Protein AF-X1DKK7-F1 (afdb_monomer_lite)

Radius of gyration: 13.55 Å; chains: 1; bounding box: 44×28×27 Å

Organism: NCBI:txid412755

Sequence (70 aa):
KETYYTAVRGIRRGGKNIQIPMHRQILGLKPGDGKIVDHINRNPLDNRRVNLRIVSQASIALSISSKRPK

pLDDT: mean 71.26, std 16.62, range [33.81, 88.44]

Foldseek 3Di:
DDDDDADWDWDDDPNDTDTHGLLCVQVVHDVPPQWDKAFQVLDRHPSDPVRIDIDHPVPCPPRPPPDDDD

InterPro domains:
  IPR003615 HNH nuclease [PF13392] (31-58)
  IPR044925 His-Me finger superfamily [SSF54060] (9-58)

Structure (mmCIF, N/CA/C/O backbone):
data_AF-X1DKK7-F1
#
_entry.id   AF-X1DKK7-F1
#
loop_
_atom_site.group_PDB
_atom_site.id
_atom_site.type_symbol
_atom_site.label_atom_id
_atom_site.label_alt_id
_atom_site.label_comp_id
_atom_site.label_asym_id
_atom_site.label_entity_id
_atom_site.label_seq_id
_atom_site.pdbx_PDB_ins_code
_atom_site.Cartn_x
_atom_site.Cartn_y
_atom_site.Cartn_z
_atom_site.occupancy
_atom_site.B_iso_or_equiv
_atom_site.auth_seq_id
_atom_site.auth_comp_id
_atom_site.auth_asym_id
_atom_site.auth_atom_id
_atom_site.pdbx_PDB_model_num
ATOM 1 N N . LYS A 1 1 ? 12.841 8.710 13.817 1.00 33.81 1 LYS A N 1
ATOM 2 C CA . LYS A 1 1 ? 11.448 8.442 13.379 1.00 33.81 1 LYS A CA 1
ATOM 3 C C . LYS A 1 1 ? 11.391 8.791 11.896 1.00 33.81 1 LYS A C 1
ATOM 5 O O . LYS A 1 1 ? 11.251 9.962 11.583 1.00 33.81 1 LYS A O 1
ATOM 10 N N . GLU A 1 2 ? 11.667 7.836 11.010 1.00 38.59 2 GLU A N 1
ATOM 11 C CA . GLU A 1 2 ? 11.775 8.094 9.566 1.00 38.59 2 GLU A CA 1
ATOM 12 C C . GLU A 1 2 ? 10.395 8.021 8.910 1.00 38.59 2 GLU A C 1
ATOM 14 O O . GLU A 1 2 ? 9.661 7.045 9.073 1.00 38.59 2 GLU A O 1
ATOM 19 N N . THR A 1 3 ? 10.029 9.090 8.211 1.00 38.94 3 THR A N 1
ATOM 20 C CA . THR A 1 3 ? 8.723 9.262 7.574 1.00 38.94 3 THR A CA 1
ATOM 21 C C . THR A 1 3 ? 8.841 8.845 6.110 1.00 38.94 3 THR A C 1
ATOM 23 O O . THR A 1 3 ? 9.486 9.527 5.320 1.00 38.94 3 THR A O 1
ATOM 26 N N . TYR A 1 4 ? 8.245 7.714 5.735 1.00 49.25 4 TYR A N 1
ATOM 27 C CA . TYR A 1 4 ? 8.179 7.267 4.341 1.00 49.25 4 TYR A CA 1
ATOM 28 C C . TYR A 1 4 ? 7.165 8.130 3.579 1.00 49.25 4 TYR A C 1
ATOM 30 O O . TYR A 1 4 ? 5.977 8.124 3.902 1.00 49.25 4 TYR A O 1
ATOM 38 N N . TYR A 1 5 ? 7.614 8.867 2.563 1.00 55.50 5 TYR A N 1
ATOM 39 C CA . TYR A 1 5 ? 6.730 9.668 1.716 1.00 55.50 5 TYR A CA 1
ATOM 40 C C . TYR A 1 5 ? 6.111 8.779 0.629 1.00 55.50 5 TYR A C 1
ATOM 42 O O . TYR A 1 5 ? 6.802 8.288 -0.260 1.00 55.50 5 TYR A O 1
ATOM 50 N N . THR A 1 6 ? 4.799 8.559 0.701 1.00 67.12 6 THR A N 1
ATOM 51 C CA . THR A 1 6 ? 4.001 7.920 -0.355 1.00 67.12 6 THR A CA 1
ATOM 52 C C . THR A 1 6 ? 2.927 8.895 -0.821 1.00 67.12 6 THR A C 1
ATOM 54 O O . THR A 1 6 ? 2.480 9.746 -0.050 1.00 67.12 6 THR A O 1
ATOM 57 N N . ALA A 1 7 ? 2.501 8.788 -2.077 1.00 75.19 7 ALA A N 1
ATOM 58 C CA . ALA A 1 7 ? 1.388 9.591 -2.562 1.00 75.19 7 ALA A CA 1
ATOM 59 C C . ALA A 1 7 ? 0.096 9.178 -1.838 1.00 75.19 7 ALA A C 1
ATOM 61 O O . ALA A 1 7 ? -0.270 7.999 -1.802 1.00 75.19 7 ALA A O 1
ATOM 62 N N . VAL A 1 8 ? -0.606 10.156 -1.273 1.00 79.38 8 VAL A N 1
ATOM 63 C CA . VAL A 1 8 ? -1.840 9.960 -0.507 1.00 79.38 8 VAL A CA 1
ATOM 64 C C . VAL A 1 8 ? -2.957 10.834 -1.063 1.00 79.38 8 VAL A C 1
ATOM 66 O O . VAL A 1 8 ? -2.726 11.954 -1.511 1.00 79.38 8 VAL A O 1
ATOM 69 N N . ARG A 1 9 ? -4.189 10.331 -1.006 1.00 81.88 9 ARG A N 1
ATOM 70 C CA . ARG A 1 9 ? -5.406 11.097 -1.269 1.00 81.88 9 ARG A CA 1
ATOM 71 C C . ARG A 1 9 ? -6.110 11.396 0.046 1.00 81.88 9 ARG A C 1
ATOM 73 O O . ARG A 1 9 ? -6.442 10.478 0.793 1.00 81.88 9 ARG A O 1
ATOM 80 N N . GLY A 1 10 ? -6.382 12.672 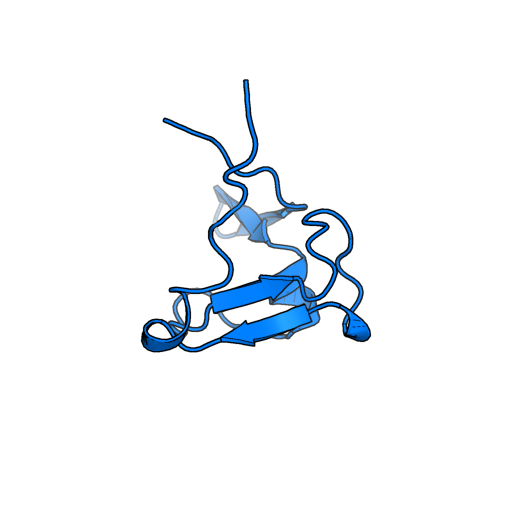0.304 1.00 83.44 10 GLY A N 1
ATOM 81 C CA . GLY A 1 10 ? -7.265 13.091 1.388 1.00 83.44 10 GLY A CA 1
ATOM 82 C C . GLY A 1 10 ? -8.731 12.909 0.993 1.00 83.44 10 GLY A C 1
ATOM 83 O O . GLY A 1 10 ? -9.147 13.401 -0.055 1.00 83.44 10 GLY A O 1
ATOM 84 N N . ILE A 1 11 ? -9.521 12.222 1.816 1.00 85.00 11 ILE A N 1
ATOM 85 C CA . ILE A 1 11 ? -10.983 12.178 1.678 1.00 85.00 11 ILE A CA 1
ATOM 86 C C . ILE A 1 11 ? -11.656 12.600 2.989 1.00 85.00 11 ILE A C 1
ATOM 88 O O . ILE A 1 11 ? -11.149 12.321 4.076 1.00 85.00 11 ILE A O 1
ATOM 92 N N . ARG A 1 12 ? -12.812 13.269 2.898 1.00 84.19 12 ARG A N 1
ATOM 93 C CA . ARG A 1 12 ? -13.655 13.593 4.060 1.00 84.19 12 ARG A CA 1
ATOM 94 C C . ARG A 1 12 ? -14.605 12.436 4.340 1.00 84.19 12 ARG A C 1
ATOM 96 O O . ARG A 1 12 ? -15.409 12.083 3.482 1.00 84.19 12 ARG A O 1
ATOM 103 N N . ARG A 1 13 ? -14.550 11.869 5.546 1.00 82.25 13 ARG A N 1
ATOM 104 C CA . ARG A 1 13 ? -15.478 10.824 6.002 1.00 82.25 13 ARG A CA 1
ATOM 105 C C . ARG A 1 13 ? -15.913 11.105 7.439 1.00 82.25 13 ARG A C 1
ATOM 107 O O . ARG A 1 13 ? -15.070 11.205 8.324 1.00 82.25 13 ARG A O 1
ATOM 114 N N . GLY A 1 14 ? -17.221 11.254 7.667 1.00 81.81 14 GLY A N 1
ATOM 115 C CA . GLY A 1 14 ? -17.786 11.480 9.008 1.00 81.81 14 GLY A CA 1
ATOM 116 C C . GLY A 1 14 ? -17.218 12.711 9.726 1.00 81.81 14 GLY A C 1
ATOM 117 O O . GLY A 1 14 ? -16.906 12.641 10.908 1.00 81.81 14 GLY A O 1
ATOM 118 N N . GLY A 1 15 ? -16.979 13.805 8.995 1.00 88.44 15 GLY A N 1
ATOM 119 C CA . GLY A 1 15 ? -16.391 15.034 9.544 1.00 88.44 15 GLY A CA 1
ATOM 120 C C . GLY A 1 15 ? -14.869 15.011 9.738 1.00 88.44 15 GLY A C 1
ATOM 121 O O . GLY A 1 15 ? -14.299 16.044 10.074 1.00 88.44 15 GLY A O 1
ATOM 122 N N . LYS A 1 16 ? -14.189 13.884 9.480 1.00 83.31 16 LYS A N 1
ATOM 123 C CA . LYS A 1 16 ? -12.727 13.756 9.596 1.00 83.31 16 LYS A CA 1
ATOM 124 C C . LYS A 1 16 ? -12.058 13.680 8.221 1.00 83.31 16 LYS A C 1
ATOM 126 O O . LYS A 1 16 ? -12.574 13.036 7.306 1.00 83.31 16 LYS A O 1
ATOM 131 N N . ASN A 1 17 ? -10.890 14.311 8.092 1.00 84.44 17 ASN A N 1
ATOM 132 C CA . ASN A 1 17 ? -10.008 14.142 6.937 1.00 84.44 17 ASN A CA 1
ATOM 133 C C . ASN A 1 17 ? -9.177 12.875 7.142 1.00 84.44 17 ASN A C 1
ATOM 135 O O . ASN A 1 17 ? -8.376 12.804 8.073 1.00 84.44 17 ASN A O 1
ATOM 139 N N . ILE A 1 18 ? -9.362 11.881 6.280 1.00 84.12 18 ILE A N 1
ATOM 140 C CA . ILE A 1 18 ? -8.564 10.654 6.281 1.00 84.12 18 ILE A CA 1
ATOM 141 C C . ILE A 1 18 ? -7.659 10.629 5.054 1.00 84.12 18 ILE A C 1
ATOM 143 O O . ILE A 1 18 ? -8.048 11.070 3.973 1.00 84.12 18 ILE A O 1
ATOM 147 N N . GLN A 1 19 ? -6.445 10.119 5.229 1.00 83.25 19 GLN A N 1
ATOM 148 C CA . GLN A 1 19 ? -5.467 9.974 4.155 1.00 83.25 19 GLN A CA 1
ATOM 149 C C . GLN A 1 19 ? -5.439 8.517 3.698 1.00 83.25 19 GLN A C 1
ATOM 151 O O . GLN A 1 19 ? -5.272 7.610 4.512 1.00 83.25 19 GLN A O 1
ATOM 156 N N . ILE A 1 20 ? -5.619 8.290 2.398 1.00 80.38 20 ILE A N 1
ATOM 157 C CA . ILE A 1 20 ? -5.586 6.963 1.782 1.00 80.38 20 ILE A CA 1
ATOM 158 C C . ILE A 1 20 ? -4.352 6.873 0.880 1.00 80.38 20 ILE A C 1
ATOM 160 O O . ILE A 1 20 ? -4.221 7.694 -0.028 1.00 80.38 20 ILE A O 1
ATOM 164 N N . PRO A 1 21 ? -3.460 5.884 1.072 1.00 82.19 21 PRO A N 1
ATOM 165 C CA . PRO A 1 21 ? -2.334 5.671 0.170 1.00 82.19 21 PRO A CA 1
ATOM 166 C C . PRO A 1 21 ? -2.803 5.306 -1.241 1.00 82.19 21 PRO A C 1
ATOM 168 O O . PRO A 1 21 ? -3.605 4.385 -1.427 1.00 82.19 21 PRO A O 1
ATOM 171 N N . MET A 1 22 ? -2.274 6.001 -2.246 1.00 84.44 22 MET A N 1
ATOM 172 C CA . MET A 1 22 ? -2.696 5.860 -3.643 1.00 84.44 22 MET A CA 1
ATOM 173 C C . MET A 1 22 ? -2.434 4.456 -4.193 1.00 84.44 22 MET A C 1
ATOM 175 O O . MET A 1 22 ? -3.309 3.878 -4.835 1.00 84.44 22 MET A O 1
ATOM 179 N N . HIS A 1 23 ? -1.286 3.855 -3.869 1.00 81.81 23 HIS A N 1
ATOM 180 C CA . HIS A 1 23 ? -0.950 2.488 -4.274 1.00 81.81 23 HIS A CA 1
ATOM 181 C C . HIS A 1 23 ? -1.978 1.446 -3.787 1.00 81.81 23 HIS A C 1
ATOM 183 O O . HIS A 1 23 ? -2.270 0.483 -4.495 1.00 81.81 23 HIS A O 1
ATOM 189 N N . ARG A 1 24 ? -2.592 1.648 -2.608 1.00 84.75 24 ARG A N 1
ATOM 190 C CA . ARG A 1 24 ? -3.653 0.760 -2.095 1.00 84.75 24 ARG A CA 1
ATOM 191 C C . ARG A 1 24 ? -4.946 0.941 -2.870 1.00 84.75 24 ARG A C 1
ATOM 193 O O . ARG A 1 24 ? -5.597 -0.046 -3.197 1.00 84.75 24 ARG A O 1
ATOM 200 N N . GLN A 1 25 ? -5.290 2.188 -3.184 1.00 85.12 25 GLN A N 1
ATOM 201 C CA . GLN A 1 25 ? -6.479 2.508 -3.969 1.00 85.12 25 GLN A CA 1
ATOM 202 C C . GLN A 1 25 ? -6.395 1.897 -5.375 1.00 85.12 25 GLN A C 1
ATOM 204 O O . GLN A 1 25 ? -7.359 1.308 -5.852 1.00 85.12 25 GLN A O 1
ATOM 209 N N . ILE A 1 26 ? -5.225 1.975 -6.007 1.00 86.00 26 ILE A N 1
ATOM 210 C CA . ILE A 1 26 ? -4.962 1.441 -7.350 1.00 86.00 26 ILE A CA 1
ATOM 211 C C . ILE A 1 26 ? -5.039 -0.092 -7.399 1.00 86.00 26 ILE A C 1
ATOM 213 O O . ILE A 1 26 ? -5.457 -0.672 -8.404 1.00 86.00 26 ILE A O 1
ATOM 217 N N . LEU A 1 27 ? -4.666 -0.755 -6.306 1.00 83.44 27 LEU A N 1
ATOM 218 C CA . LEU A 1 27 ? -4.795 -2.203 -6.145 1.00 83.44 27 LEU A CA 1
ATOM 219 C C . LEU A 1 27 ? -6.160 -2.639 -5.584 1.00 83.44 27 LEU A C 1
ATOM 221 O O . LEU A 1 27 ? -6.385 -3.836 -5.419 1.00 83.44 27 LEU A O 1
ATOM 225 N N . GLY A 1 28 ? -7.071 -1.703 -5.293 1.00 84.62 28 GLY A N 1
ATOM 226 C CA . GLY A 1 28 ? -8.391 -2.004 -4.729 1.00 84.62 28 GLY A CA 1
ATOM 227 C C . GLY A 1 28 ? -8.344 -2.609 -3.321 1.00 84.62 28 GLY A C 1
ATOM 228 O O . GLY A 1 28 ? -9.256 -3.337 -2.929 1.00 84.62 28 GLY A O 1
ATOM 229 N N . LEU A 1 29 ? -7.278 -2.346 -2.562 1.00 84.44 29 LEU A N 1
ATOM 230 C CA . LEU A 1 29 ? -7.082 -2.898 -1.224 1.00 84.44 29 LEU A CA 1
ATOM 231 C C . LEU A 1 29 ? -7.913 -2.151 -0.185 1.00 84.44 29 LEU A C 1
ATOM 233 O O . LEU A 1 29 ? -8.001 -0.919 -0.197 1.00 84.44 29 LEU A O 1
ATOM 237 N N . LYS A 1 30 ? -8.486 -2.897 0.761 1.00 79.31 30 LYS A N 1
ATOM 238 C CA . LYS A 1 30 ? -9.304 -2.310 1.827 1.00 79.31 30 LYS A CA 1
ATOM 239 C C . LYS A 1 30 ? -8.407 -1.866 2.984 1.00 79.31 30 LYS A C 1
ATOM 241 O O . LYS A 1 30 ? -7.412 -2.528 3.281 1.00 79.31 30 LYS A O 1
ATOM 246 N N . PRO A 1 31 ? -8.712 -0.751 3.666 1.00 72.06 31 PRO A N 1
ATOM 247 C CA . PRO A 1 31 ? -8.056 -0.435 4.931 1.00 72.06 31 PRO A CA 1
ATOM 248 C C . PRO A 1 31 ? -8.245 -1.595 5.920 1.00 72.06 31 PRO A C 1
ATOM 250 O O . PRO A 1 31 ? -9.371 -2.045 6.114 1.00 72.06 31 PRO A O 1
ATOM 253 N N . GLY A 1 32 ? -7.156 -2.086 6.516 1.00 73.62 32 GLY A N 1
ATOM 254 C CA . GLY A 1 32 ? -7.205 -3.167 7.509 1.00 73.62 32 GLY A CA 1
ATOM 255 C C . GLY A 1 32 ? -7.253 -4.595 6.954 1.00 73.62 32 GLY A C 1
ATOM 256 O O . GLY A 1 32 ? -7.422 -5.523 7.732 1.00 73.62 32 GLY A O 1
ATOM 257 N N . ASP A 1 33 ? -7.062 -4.808 5.648 1.00 79.06 33 ASP A N 1
ATOM 258 C CA . ASP A 1 33 ? -7.010 -6.157 5.052 1.00 79.06 33 ASP A CA 1
ATOM 259 C C . ASP A 1 33 ? -5.707 -6.937 5.329 1.00 79.06 33 ASP A C 1
ATOM 261 O O . ASP A 1 33 ? -5.535 -8.044 4.823 1.00 79.06 33 ASP A O 1
ATOM 265 N N . GLY A 1 34 ? -4.772 -6.351 6.084 1.00 76.44 34 GLY A N 1
ATOM 266 C CA . GLY A 1 34 ? -3.476 -6.954 6.411 1.00 76.44 34 GLY A CA 1
ATOM 267 C C . GLY A 1 34 ? -2.519 -7.109 5.223 1.00 76.44 34 GLY A C 1
ATOM 268 O O . GLY A 1 34 ? -1.428 -7.650 5.387 1.00 76.44 34 GLY A O 1
ATOM 269 N N . LYS A 1 35 ? -2.887 -6.637 4.025 1.00 80.81 35 LYS A N 1
ATOM 270 C CA . LYS A 1 35 ? -2.052 -6.740 2.823 1.00 80.81 35 LYS A CA 1
ATOM 271 C C . LYS A 1 35 ? -1.085 -5.572 2.752 1.00 80.81 35 LYS A C 1
ATOM 273 O O . LYS A 1 35 ? -1.470 -4.424 2.989 1.00 80.81 35 LYS A O 1
ATOM 278 N N . ILE A 1 36 ? 0.156 -5.848 2.370 1.00 81.81 36 ILE A N 1
ATOM 279 C CA . ILE A 1 36 ? 1.194 -4.830 2.204 1.00 81.81 36 ILE A CA 1
ATOM 280 C C . ILE A 1 36 ? 1.500 -4.690 0.713 1.00 81.81 36 ILE A C 1
ATOM 282 O O . ILE A 1 36 ? 1.351 -5.640 -0.053 1.00 81.81 36 ILE A O 1
ATOM 286 N N . VAL A 1 37 ? 1.854 -3.481 0.283 1.00 80.12 37 VAL A N 1
ATOM 287 C CA . VAL A 1 37 ? 2.160 -3.179 -1.117 1.00 80.12 37 VAL A CA 1
ATOM 288 C C . VAL A 1 37 ? 3.630 -2.820 -1.234 1.00 80.12 37 VAL A C 1
ATOM 290 O O . VAL A 1 37 ? 4.120 -1.943 -0.529 1.00 80.12 37 VAL A O 1
ATOM 293 N N . ASP A 1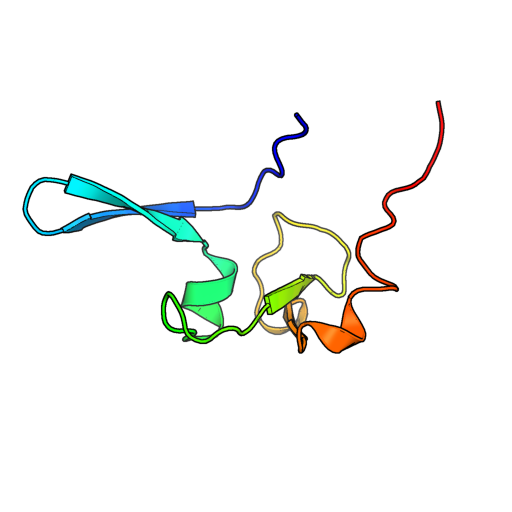 38 ? 4.307 -3.508 -2.137 1.00 80.88 38 ASP A N 1
ATOM 294 C CA . ASP A 1 38 ? 5.715 -3.361 -2.461 1.00 80.88 38 ASP A CA 1
ATOM 295 C C . ASP A 1 38 ? 5.869 -2.712 -3.844 1.00 80.88 38 ASP A C 1
ATOM 297 O O . ASP A 1 38 ? 5.116 -3.033 -4.768 1.00 80.88 38 ASP A O 1
ATOM 301 N N . HIS A 1 39 ? 6.833 -1.802 -3.991 1.00 82.56 39 HIS A N 1
ATOM 302 C CA . HIS A 1 39 ? 7.126 -1.150 -5.271 1.00 82.56 39 HIS A CA 1
ATOM 303 C C . HIS A 1 39 ? 8.271 -1.898 -5.956 1.00 82.56 39 HIS A C 1
ATOM 305 O O . HIS A 1 39 ? 9.424 -1.800 -5.538 1.00 82.56 39 HIS A O 1
ATOM 311 N N . ILE A 1 40 ? 7.963 -2.625 -7.032 1.00 83.62 40 ILE A N 1
ATOM 312 C CA . ILE A 1 40 ? 8.919 -3.462 -7.776 1.00 83.62 40 ILE A CA 1
ATOM 313 C C . ILE A 1 40 ? 10.098 -2.619 -8.282 1.00 83.62 40 ILE A C 1
ATOM 315 O O . ILE A 1 40 ? 11.252 -3.033 -8.204 1.00 83.62 40 ILE A O 1
ATOM 319 N N . ASN A 1 41 ? 9.813 -1.404 -8.754 1.00 80.12 41 ASN A N 1
ATOM 320 C CA . ASN A 1 41 ? 10.804 -0.464 -9.276 1.00 80.12 41 ASN A CA 1
ATOM 321 C C . ASN A 1 41 ? 11.525 0.358 -8.187 1.00 80.12 41 ASN A C 1
ATOM 323 O O . ASN A 1 41 ? 12.299 1.252 -8.525 1.00 80.12 41 ASN A O 1
ATOM 327 N N . ARG A 1 42 ? 11.253 0.094 -6.898 1.00 74.56 42 ARG A N 1
ATOM 328 C CA . ARG A 1 42 ? 11.793 0.822 -5.732 1.00 74.56 42 ARG A CA 1
ATOM 329 C C . ARG A 1 42 ? 11.545 2.336 -5.751 1.00 74.56 42 ARG A C 1
ATOM 331 O O . ARG A 1 42 ? 12.219 3.076 -5.040 1.00 74.56 42 ARG A O 1
ATOM 338 N N . ASN A 1 43 ? 10.574 2.801 -6.535 1.00 77.81 43 ASN A N 1
ATOM 339 C CA . ASN A 1 43 ? 10.183 4.201 -6.591 1.00 77.81 43 ASN A CA 1
ATOM 340 C C . ASN A 1 43 ? 8.822 4.385 -5.889 1.00 77.81 43 ASN A C 1
ATOM 342 O O . ASN A 1 43 ? 7.793 4.072 -6.487 1.00 77.81 43 ASN A O 1
ATOM 346 N N . PRO A 1 44 ? 8.785 4.922 -4.654 1.00 72.38 44 PRO A N 1
ATOM 347 C CA . PRO A 1 44 ? 7.554 5.056 -3.864 1.00 72.38 44 PRO A CA 1
ATOM 348 C C . PRO A 1 44 ? 6.558 6.095 -4.413 1.00 72.38 44 PRO A C 1
ATOM 350 O O . PRO A 1 44 ? 5.433 6.200 -3.914 1.00 72.38 44 PRO A O 1
ATOM 353 N N . LEU A 1 45 ? 6.960 6.879 -5.419 1.00 79.06 45 LEU A N 1
ATOM 354 C CA . LEU A 1 45 ? 6.099 7.840 -6.112 1.00 79.06 45 LEU A CA 1
ATOM 355 C C . LEU A 1 45 ? 5.473 7.252 -7.386 1.00 79.06 45 LEU A C 1
ATOM 357 O O . LEU A 1 45 ? 4.482 7.786 -7.889 1.00 79.06 45 LEU A O 1
ATOM 361 N N . ASP A 1 46 ? 6.003 6.138 -7.897 1.00 78.94 46 ASP A N 1
ATOM 362 C CA . ASP A 1 46 ? 5.494 5.484 -9.099 1.00 78.94 46 ASP A CA 1
ATOM 363 C C . ASP A 1 46 ? 4.391 4.483 -8.747 1.00 78.94 46 ASP A C 1
ATOM 365 O O . ASP A 1 46 ? 4.617 3.306 -8.474 1.00 78.94 46 ASP A O 1
ATOM 369 N N . ASN A 1 47 ? 3.160 4.982 -8.779 1.00 78.62 47 ASN A N 1
ATOM 370 C CA . ASN A 1 47 ? 1.978 4.229 -8.387 1.00 78.62 47 ASN A CA 1
ATOM 371 C C . ASN A 1 47 ? 1.347 3.427 -9.548 1.00 78.62 47 ASN A C 1
ATOM 373 O O . ASN A 1 47 ? 0.203 2.986 -9.440 1.00 78.62 47 ASN A O 1
ATOM 377 N N . ARG A 1 48 ? 2.031 3.244 -10.687 1.00 82.6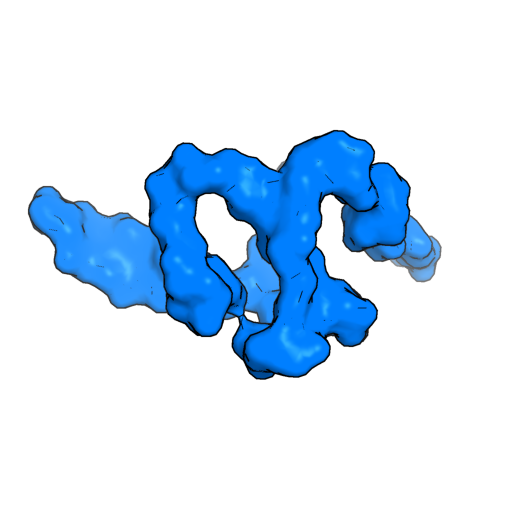2 48 ARG A N 1
ATOM 378 C CA . ARG A 1 48 ? 1.477 2.467 -11.812 1.00 82.62 48 ARG A CA 1
ATOM 379 C C . ARG A 1 48 ? 1.304 1.003 -11.401 1.00 82.62 48 ARG A C 1
ATOM 381 O O . ARG A 1 48 ? 2.234 0.411 -10.870 1.00 82.62 48 ARG A O 1
ATOM 388 N N . ARG A 1 49 ? 0.157 0.381 -11.719 1.00 83.19 49 ARG A N 1
ATOM 389 C CA . ARG A 1 49 ? -0.151 -1.034 -11.382 1.00 83.19 49 ARG A CA 1
ATOM 390 C C . ARG A 1 49 ? 0.984 -2.006 -11.696 1.00 83.19 49 ARG A C 1
ATOM 392 O O . ARG A 1 49 ? 1.253 -2.885 -10.892 1.00 83.19 49 ARG A O 1
ATOM 399 N N . VAL A 1 50 ? 1.642 -1.828 -12.841 1.00 83.75 50 VAL A N 1
ATOM 400 C CA . VAL A 1 50 ? 2.754 -2.681 -13.297 1.00 83.75 50 VAL A CA 1
ATOM 401 C C . VAL A 1 50 ? 3.967 -2.660 -12.359 1.00 83.75 50 VAL A C 1
ATOM 403 O O . VAL A 1 50 ? 4.742 -3.606 -12.352 1.00 83.75 50 VAL A O 1
ATOM 406 N N . ASN A 1 51 ? 4.113 -1.605 -11.553 1.00 82.38 51 ASN A N 1
ATOM 407 C CA . ASN A 1 51 ? 5.209 -1.412 -10.607 1.00 82.38 51 ASN A CA 1
ATOM 408 C C . ASN A 1 51 ? 4.824 -1.765 -9.165 1.00 82.38 51 ASN A C 1
ATOM 410 O O . ASN A 1 51 ? 5.656 -1.623 -8.273 1.00 82.38 51 ASN A O 1
ATOM 414 N N . LEU A 1 52 ? 3.590 -2.216 -8.918 1.00 84.81 52 LEU A N 1
ATOM 415 C CA . LEU A 1 52 ? 3.085 -2.529 -7.584 1.00 84.81 52 LEU A CA 1
ATOM 416 C C . LEU A 1 52 ? 2.879 -4.038 -7.423 1.00 84.81 52 LEU A C 1
ATOM 418 O O . LEU A 1 52 ? 2.290 -4.694 -8.280 1.00 84.81 52 LEU A O 1
ATOM 422 N N . ARG A 1 53 ? 3.299 -4.584 -6.281 1.00 85.50 53 ARG A N 1
ATOM 423 C CA . ARG A 1 53 ? 3.110 -5.990 -5.904 1.00 85.50 53 ARG A CA 1
AT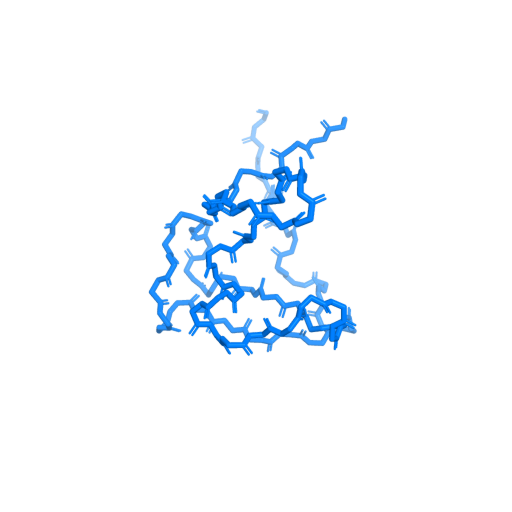OM 424 C C . ARG A 1 53 ? 2.477 -6.088 -4.524 1.00 85.50 53 ARG A C 1
ATOM 426 O O . ARG A 1 53 ? 2.899 -5.406 -3.599 1.00 85.50 53 ARG A O 1
ATOM 433 N N . ILE A 1 54 ? 1.491 -6.967 -4.361 1.00 84.00 54 ILE A N 1
ATOM 434 C CA . ILE A 1 54 ? 0.938 -7.289 -3.040 1.00 84.00 54 ILE A CA 1
ATOM 435 C C . ILE A 1 54 ? 1.850 -8.325 -2.386 1.00 84.00 54 ILE A C 1
ATOM 437 O O . ILE A 1 54 ? 2.107 -9.377 -2.968 1.00 84.00 54 ILE A O 1
ATOM 441 N N . VAL A 1 55 ? 2.325 -8.031 -1.181 1.00 77.94 55 VAL A N 1
ATOM 442 C CA . VAL A 1 55 ? 3.176 -8.914 -0.382 1.00 77.94 55 VAL A CA 1
ATOM 443 C C . VAL A 1 55 ? 2.486 -9.264 0.936 1.00 77.94 55 VAL A C 1
ATOM 445 O O . VAL A 1 55 ? 1.759 -8.455 1.520 1.00 77.94 55 VAL A O 1
ATOM 448 N N . SER A 1 56 ? 2.702 -10.499 1.395 1.00 66.31 56 SER A N 1
ATOM 449 C CA . SER A 1 56 ? 2.311 -10.935 2.739 1.00 66.31 56 SER A CA 1
ATOM 450 C C . SER A 1 56 ? 3.363 -10.471 3.746 1.00 66.31 56 SER A C 1
ATOM 452 O O . SER A 1 56 ? 4.549 -10.389 3.417 1.00 66.31 56 SER A O 1
ATOM 454 N N . GLN A 1 57 ? 2.951 -10.190 4.981 1.00 59.91 57 GLN A N 1
ATOM 455 C CA . GLN A 1 57 ? 3.810 -9.676 6.054 1.00 59.91 57 GLN A CA 1
ATOM 456 C C . GLN A 1 57 ? 5.066 -10.545 6.288 1.00 59.91 57 GLN A C 1
ATOM 458 O O . GLN A 1 57 ? 6.125 -10.018 6.616 1.00 59.91 57 GLN A O 1
ATOM 463 N N . ALA A 1 58 ? 4.985 -11.850 6.003 1.00 55.59 58 ALA A N 1
ATOM 464 C CA . ALA A 1 58 ? 6.099 -12.800 6.093 1.00 55.59 58 ALA A CA 1
ATOM 465 C C . ALA A 1 58 ? 7.205 -12.612 5.026 1.00 55.59 58 ALA A C 1
ATOM 467 O O . ALA A 1 58 ? 8.308 -13.120 5.188 1.00 55.59 58 ALA A O 1
ATOM 468 N N . SER A 1 59 ? 6.939 -11.885 3.937 1.00 51.28 59 SER A N 1
ATOM 469 C CA . SER A 1 59 ? 7.839 -11.775 2.771 1.00 51.28 59 SER A CA 1
ATOM 470 C C . SER A 1 59 ? 8.667 -10.478 2.708 1.00 51.28 59 SER A C 1
ATOM 472 O O . SER A 1 59 ? 9.424 -10.265 1.764 1.00 51.28 59 SER A O 1
ATOM 474 N N . ILE A 1 60 ? 8.565 -9.617 3.728 1.00 54.16 60 ILE A N 1
ATOM 475 C CA . ILE A 1 60 ? 9.121 -8.249 3.745 1.00 54.16 60 ILE A CA 1
ATOM 476 C C . ILE A 1 60 ? 10.643 -8.164 3.926 1.00 54.16 60 ILE A C 1
ATOM 478 O O . ILE A 1 60 ? 11.215 -7.100 3.710 1.00 54.16 60 ILE A O 1
ATOM 482 N N . ALA A 1 61 ? 11.339 -9.259 4.242 1.00 44.41 61 ALA A N 1
ATOM 483 C CA . ALA A 1 61 ? 12.773 -9.224 4.555 1.00 44.41 61 ALA A CA 1
ATOM 484 C C . ALA A 1 61 ? 13.676 -8.646 3.437 1.00 44.41 61 ALA A C 1
ATOM 486 O O . ALA A 1 61 ? 14.793 -8.220 3.718 1.00 44.41 61 ALA A O 1
ATOM 487 N N . LEU A 1 62 ? 13.208 -8.591 2.183 1.00 47.69 62 LEU A N 1
ATOM 488 C CA . LEU A 1 62 ? 14.015 -8.182 1.024 1.00 47.69 62 LEU A CA 1
ATOM 489 C C . LEU A 1 62 ? 13.763 -6.755 0.506 1.00 47.69 62 LEU A C 1
ATOM 491 O O . LEU A 1 62 ? 14.612 -6.243 -0.222 1.00 47.69 62 LEU A O 1
ATOM 495 N N . SER A 1 63 ? 12.648 -6.097 0.849 1.00 46.16 63 SER A N 1
ATOM 496 C CA . SER A 1 63 ? 12.272 -4.807 0.232 1.00 46.16 63 SER A CA 1
ATOM 497 C C . SER A 1 63 ? 12.397 -3.574 1.132 1.00 46.16 63 S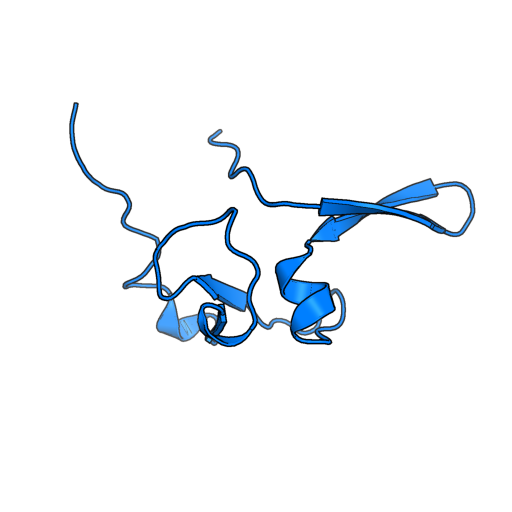ER A C 1
ATOM 499 O O . SER A 1 63 ? 12.446 -2.460 0.619 1.00 46.16 63 SER A O 1
ATOM 501 N N . ILE A 1 64 ? 12.567 -3.743 2.448 1.00 47.91 64 ILE A N 1
ATOM 502 C CA . ILE A 1 64 ? 12.860 -2.635 3.387 1.00 47.91 64 ILE A CA 1
ATOM 503 C C . ILE A 1 64 ? 14.335 -2.194 3.399 1.00 47.91 64 ILE A C 1
ATOM 505 O O . ILE A 1 64 ? 14.712 -1.316 4.170 1.00 47.91 64 ILE A O 1
ATOM 509 N N . SER A 1 65 ? 15.189 -2.737 2.526 1.00 39.12 65 SER A N 1
ATOM 510 C CA . SER A 1 65 ? 16.574 -2.274 2.403 1.00 39.12 65 SER A CA 1
ATOM 511 C C . SER A 1 65 ? 16.717 -1.203 1.318 1.00 39.12 65 SER A C 1
ATOM 513 O O . SER A 1 65 ? 17.178 -1.474 0.211 1.00 39.12 65 SER A O 1
ATOM 515 N N . SER A 1 66 ? 16.417 0.045 1.677 1.00 40.78 66 SER A N 1
ATOM 516 C CA . SER A 1 66 ? 17.282 1.156 1.263 1.00 40.78 66 SER A CA 1
ATOM 517 C C . SER A 1 66 ? 18.360 1.362 2.331 1.00 40.78 66 SER A C 1
ATOM 519 O O . SER A 1 66 ? 18.515 2.447 2.874 1.00 40.78 66 SER A O 1
ATOM 521 N N . LYS A 1 67 ? 19.136 0.316 2.655 1.00 47.88 67 LYS A N 1
ATOM 522 C CA . LYS A 1 67 ? 20.503 0.544 3.133 1.00 47.88 67 LYS A CA 1
ATOM 523 C C . LYS A 1 67 ? 21.341 0.928 1.918 1.00 47.88 67 LYS A C 1
ATOM 525 O O . LYS A 1 67 ? 21.588 0.065 1.078 1.00 47.88 67 LYS A O 1
ATOM 530 N N . ARG A 1 68 ? 21.799 2.181 1.840 1.00 40.44 68 ARG A N 1
ATOM 531 C CA . ARG A 1 68 ? 23.031 2.582 1.132 1.00 40.44 68 ARG A CA 1
ATOM 532 C C . ARG A 1 68 ? 23.560 3.928 1.682 1.00 40.44 68 ARG A C 1
ATOM 534 O O . ARG A 1 68 ? 22.742 4.755 2.062 1.00 40.44 68 ARG A O 1
ATOM 541 N N . PRO A 1 69 ? 24.897 4.075 1.795 1.00 38.66 69 PRO A N 1
ATOM 542 C CA . PRO A 1 69 ? 25.621 5.001 2.692 1.00 38.66 69 PRO A CA 1
ATOM 543 C C . PRO A 1 69 ? 25.709 6.421 2.092 1.00 38.66 69 PRO A C 1
ATOM 545 O O . PRO A 1 69 ? 25.499 6.556 0.892 1.00 38.66 69 PRO A O 1
ATOM 548 N N . LYS A 1 70 ? 26.043 7.517 2.783 1.00 35.03 70 LYS A N 1
ATOM 549 C CA . LYS A 1 70 ? 26.546 7.815 4.137 1.00 35.03 70 LYS A CA 1
ATOM 550 C C . LYS A 1 70 ? 25.591 8.787 4.828 1.00 35.03 70 LYS A C 1
ATOM 552 O O . LYS A 1 70 ? 24.975 9.589 4.094 1.00 35.03 70 LYS A O 1
#

Secondary structure (DSSP, 8-state):
-------EEEEEETTEEEEEEHHHHHTTPPTTS--EEEETTS-TT---GGGEEEE-GGGGG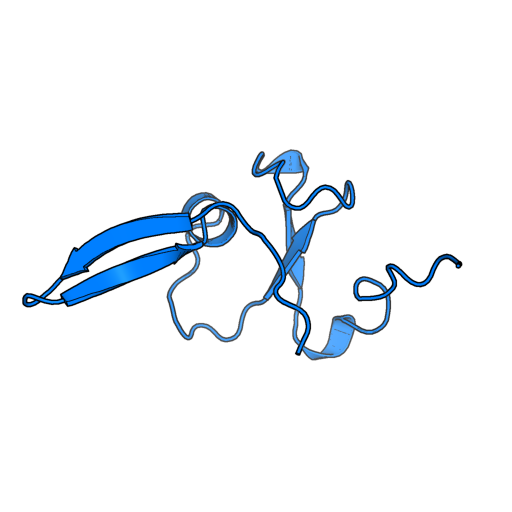GTS------